Protein AF-A0A816IHY6-F1 (afdb_monomer_lite)

Structure (mmCIF, N/CA/C/O backbone):
data_AF-A0A816IHY6-F1
#
_entry.id   AF-A0A816IHY6-F1
#
loop_
_atom_site.group_PDB
_atom_site.id
_atom_site.type_symbol
_atom_site.label_atom_id
_atom_site.label_alt_id
_atom_site.label_comp_id
_atom_site.label_asym_id
_atom_site.label_entity_id
_atom_site.label_seq_id
_atom_site.pdbx_PDB_ins_code
_atom_site.Cartn_x
_atom_site.Cartn_y
_atom_site.Cartn_z
_atom_site.occupancy
_atom_site.B_iso_or_equiv
_atom_site.auth_seq_id
_atom_site.auth_comp_id
_atom_site.auth_asym_id
_atom_site.auth_atom_id
_atom_site.pdbx_PDB_model_num
ATOM 1 N N . MET A 1 1 ? 13.857 28.121 -40.143 1.00 37.28 1 MET A N 1
ATOM 2 C CA . MET A 1 1 ? 12.740 27.393 -39.505 1.00 37.28 1 MET A CA 1
ATOM 3 C C . MET A 1 1 ? 12.320 26.272 -40.452 1.00 37.28 1 MET A C 1
ATOM 5 O O . MET A 1 1 ? 12.209 26.549 -41.636 1.00 37.28 1 MET A O 1
ATOM 9 N N . LEU A 1 2 ? 12.139 25.051 -39.930 1.00 30.38 2 LEU A N 1
ATOM 10 C CA . LEU A 1 2 ? 11.610 23.838 -40.590 1.00 30.38 2 LEU A CA 1
ATOM 11 C C . LEU A 1 2 ? 12.520 23.091 -41.593 1.00 30.38 2 LEU A C 1
ATOM 13 O O . LEU A 1 2 ? 12.311 23.104 -42.799 1.00 30.38 2 LEU A O 1
ATOM 17 N N . GLN A 1 3 ? 13.454 22.304 -41.051 1.00 30.25 3 GLN A N 1
ATOM 18 C CA . GLN A 1 3 ? 13.853 21.012 -41.630 1.00 30.25 3 GLN A CA 1
ATOM 19 C C . GLN A 1 3 ? 13.575 19.923 -40.585 1.00 30.25 3 GLN A C 1
ATOM 21 O O . GLN A 1 3 ? 14.484 19.352 -39.998 1.00 30.25 3 GLN A O 1
ATOM 26 N N . ILE A 1 4 ? 12.294 19.671 -40.307 1.00 37.84 4 ILE A N 1
ATOM 27 C CA . ILE A 1 4 ? 11.860 18.423 -39.665 1.00 37.84 4 ILE A CA 1
ATOM 28 C C . ILE A 1 4 ? 11.115 17.647 -40.747 1.00 37.84 4 ILE A C 1
ATOM 30 O O . ILE A 1 4 ? 9.891 17.556 -40.771 1.00 37.84 4 ILE A O 1
ATOM 34 N N . ARG A 1 5 ? 11.879 17.152 -41.723 1.00 37.22 5 ARG A N 1
ATOM 35 C CA . ARG A 1 5 ? 11.427 16.045 -42.561 1.00 37.22 5 ARG A CA 1
ATOM 36 C C . ARG A 1 5 ? 11.479 14.802 -41.680 1.00 37.22 5 ARG A C 1
ATOM 38 O O . ARG A 1 5 ? 12.556 14.325 -41.348 1.00 37.22 5 ARG A O 1
ATOM 45 N N . VAL A 1 6 ? 10.291 14.397 -41.240 1.00 45.56 6 VAL A N 1
ATOM 46 C CA . VAL A 1 6 ? 9.885 13.088 -40.713 1.00 45.56 6 VAL A CA 1
ATOM 47 C C . VAL A 1 6 ? 11.010 12.047 -40.769 1.00 45.56 6 VAL A C 1
ATOM 49 O O . VAL A 1 6 ? 11.332 11.504 -41.824 1.00 45.56 6 VAL A O 1
ATOM 52 N N . ALA A 1 7 ? 11.634 11.797 -39.621 1.00 45.91 7 ALA A N 1
ATOM 53 C CA . ALA A 1 7 ? 12.627 10.749 -39.472 1.00 45.91 7 ALA A CA 1
ATOM 54 C C . ALA A 1 7 ? 11.917 9.386 -39.546 1.00 45.91 7 ALA A C 1
ATOM 56 O O . ALA A 1 7 ? 11.227 8.993 -38.606 1.00 45.91 7 ALA A O 1
ATOM 57 N N . ASN A 1 8 ? 12.048 8.704 -40.687 1.00 51.53 8 ASN A N 1
ATOM 58 C CA . ASN A 1 8 ? 11.554 7.339 -40.900 1.00 51.53 8 ASN A CA 1
ATOM 59 C C . ASN A 1 8 ? 12.180 6.364 -39.887 1.00 51.53 8 ASN A C 1
ATOM 61 O O . ASN A 1 8 ? 13.273 6.632 -39.378 1.00 51.53 8 ASN A O 1
ATOM 65 N N . GLY A 1 9 ? 11.533 5.214 -39.647 1.00 53.47 9 GLY A N 1
ATOM 66 C CA . GLY A 1 9 ? 11.855 4.276 -38.560 1.00 53.47 9 GLY A CA 1
ATOM 67 C C . GLY A 1 9 ? 13.347 3.958 -38.383 1.00 53.47 9 GLY A C 1
ATOM 68 O O . GLY A 1 9 ? 13.818 3.891 -37.254 1.00 53.47 9 GLY A O 1
ATOM 69 N N . MET A 1 10 ? 14.135 3.895 -39.468 1.00 52.78 10 MET A N 1
ATOM 70 C CA . MET A 1 10 ? 15.598 3.698 -39.425 1.00 52.78 10 MET A CA 1
ATOM 71 C C . MET A 1 10 ? 16.351 4.685 -38.513 1.00 52.78 10 MET A C 1
ATOM 73 O O . MET A 1 10 ? 17.261 4.286 -37.794 1.00 52.78 10 MET A O 1
ATOM 77 N N . LEU A 1 11 ? 15.967 5.965 -38.521 1.00 52.94 11 LEU A N 1
ATOM 78 C CA . LEU A 1 11 ? 16.608 7.005 -37.710 1.00 52.94 11 LEU A CA 1
ATOM 79 C C . LEU A 1 11 ? 16.206 6.920 -36.231 1.00 52.94 11 LEU A C 1
ATOM 81 O O . LEU A 1 11 ? 17.001 7.281 -35.363 1.00 52.94 11 LEU A O 1
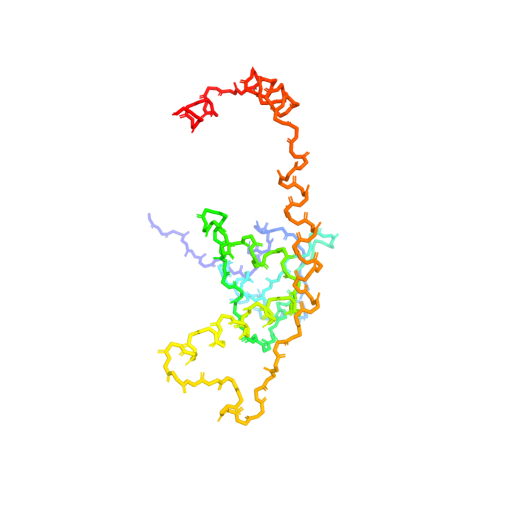ATOM 85 N N . ALA A 1 12 ? 15.007 6.403 -35.932 1.00 54.47 12 ALA A N 1
ATOM 86 C CA . ALA A 1 12 ? 14.583 6.167 -34.556 1.00 54.47 12 ALA A CA 1
ATOM 87 C C . ALA A 1 12 ? 15.444 5.090 -33.876 1.00 54.47 12 ALA A C 1
ATOM 89 O O . ALA A 1 12 ? 15.831 5.263 -32.722 1.00 54.47 12 ALA A O 1
ATOM 90 N N . PHE A 1 13 ? 15.829 4.036 -34.605 1.00 56.94 13 PHE A N 1
ATOM 91 C CA . PHE A 1 13 ? 16.721 2.992 -34.085 1.00 56.94 13 PHE A CA 1
ATOM 92 C C . PHE A 1 13 ? 18.129 3.505 -33.806 1.00 56.94 13 PHE A C 1
ATOM 94 O O . PHE A 1 13 ? 18.671 3.261 -32.729 1.00 56.94 13 PHE A O 1
ATOM 101 N N . THR A 1 14 ? 18.703 4.269 -34.739 1.00 55.78 14 THR A N 1
ATOM 102 C CA . THR A 1 14 ? 20.044 4.843 -34.564 1.00 55.78 14 THR A CA 1
ATOM 103 C C . THR A 1 14 ? 20.094 5.800 -33.372 1.00 55.78 14 THR A C 1
ATOM 105 O O . THR A 1 14 ? 21.101 5.851 -32.673 1.00 55.78 14 THR A O 1
ATOM 108 N N . SER A 1 15 ? 19.002 6.526 -33.101 1.00 56.62 15 SER A N 1
ATOM 109 C CA . SER A 1 15 ? 18.924 7.473 -31.985 1.00 56.62 15 SER A CA 1
ATOM 110 C C . SER A 1 15 ? 18.623 6.830 -30.627 1.00 56.62 15 SER A C 1
ATOM 112 O O . SER A 1 15 ? 19.056 7.377 -29.617 1.00 56.62 15 SER A O 1
ATOM 114 N N . MET A 1 16 ? 17.864 5.729 -30.566 1.00 61.03 16 MET A N 1
ATOM 115 C CA . MET A 1 16 ? 17.485 5.099 -29.288 1.00 61.03 16 MET A CA 1
ATOM 116 C C . MET A 1 16 ? 18.401 3.948 -28.858 1.00 61.03 16 MET A C 1
ATOM 118 O O . MET A 1 16 ? 18.286 3.468 -27.732 1.00 61.03 16 MET A O 1
ATOM 122 N N . GLY A 1 17 ? 19.326 3.531 -29.726 1.00 63.53 17 GLY A N 1
ATOM 123 C CA . GLY A 1 17 ? 20.238 2.425 -29.462 1.00 63.53 17 GLY A CA 1
ATOM 124 C C . GLY A 1 17 ? 19.552 1.057 -29.536 1.00 63.53 17 GLY A C 1
ATOM 125 O O . GLY A 1 17 ? 18.349 0.913 -29.320 1.00 63.53 17 GLY A O 1
ATOM 126 N N . GLY A 1 18 ? 20.336 0.029 -29.859 1.00 68.94 18 GLY A N 1
ATOM 127 C CA . GLY A 1 18 ? 19.855 -1.348 -29.978 1.00 68.94 18 GLY A CA 1
ATOM 128 C C . GLY A 1 18 ? 19.393 -1.759 -31.374 1.00 68.94 18 GLY A C 1
ATOM 129 O O . GLY A 1 18 ? 19.355 -0.964 -32.309 1.00 68.94 18 GLY A O 1
ATOM 130 N N . GLN A 1 19 ? 19.081 -3.044 -31.515 1.00 73.25 19 GLN A N 1
ATOM 131 C CA . GLN A 1 19 ? 18.737 -3.688 -32.780 1.00 73.25 19 GLN A CA 1
ATOM 132 C C . GLN A 1 19 ? 17.255 -4.078 -32.816 1.00 73.25 19 GLN A C 1
ATOM 134 O O . GLN A 1 19 ? 16.665 -4.448 -31.800 1.00 73.25 19 GLN A O 1
ATOM 139 N N . ILE A 1 20 ? 16.654 -4.021 -34.003 1.00 75.12 20 ILE A N 1
ATOM 140 C CA . ILE A 1 20 ? 15.340 -4.599 -34.279 1.00 75.12 20 ILE A CA 1
ATOM 141 C C . ILE A 1 20 ? 15.426 -5.484 -35.520 1.00 75.12 20 ILE A C 1
ATOM 143 O O . ILE A 1 20 ? 16.136 -5.169 -36.480 1.00 75.12 20 ILE A O 1
ATOM 147 N N . ASP A 1 21 ? 14.666 -6.571 -35.521 1.00 75.56 21 ASP A N 1
ATOM 148 C CA . ASP A 1 21 ? 14.471 -7.373 -36.720 1.00 75.56 21 ASP A CA 1
ATOM 149 C C . ASP A 1 21 ? 13.438 -6.699 -37.638 1.00 75.56 21 ASP A C 1
ATOM 151 O O . ASP A 1 21 ? 12.230 -6.901 -37.528 1.00 75.56 21 ASP A O 1
ATOM 155 N N . HIS A 1 22 ? 13.931 -5.856 -38.541 1.00 66.12 22 HIS A N 1
ATOM 156 C CA . HIS A 1 22 ? 13.121 -5.131 -39.520 1.00 66.12 22 HIS A CA 1
ATOM 157 C C . HIS A 1 22 ? 12.544 -6.030 -40.625 1.00 66.12 22 HIS A C 1
ATOM 159 O O . HIS A 1 22 ? 11.685 -5.571 -41.376 1.00 66.12 22 HIS A O 1
ATOM 165 N N . THR A 1 23 ? 13.027 -7.273 -40.751 1.00 69.12 23 THR A N 1
ATOM 166 C CA . THR A 1 23 ? 12.453 -8.272 -41.666 1.00 69.12 23 THR A CA 1
ATOM 167 C C . THR A 1 23 ? 11.243 -8.958 -41.046 1.00 69.12 23 THR A C 1
ATOM 169 O O . THR A 1 23 ? 10.319 -9.350 -41.747 1.00 69.12 23 THR A O 1
ATOM 172 N N . LYS A 1 24 ? 11.221 -9.041 -39.715 1.00 76.75 24 LYS A N 1
ATOM 173 C CA . LYS A 1 24 ? 10.117 -9.606 -38.944 1.00 76.75 24 LYS A CA 1
ATOM 174 C C . LYS A 1 24 ? 9.051 -8.578 -38.563 1.00 76.75 24 LYS A C 1
ATOM 176 O O . LYS A 1 24 ? 7.887 -8.942 -38.426 1.00 76.75 24 LYS A O 1
ATOM 181 N N . TYR A 1 25 ? 9.430 -7.312 -38.381 1.00 78.25 25 TYR A N 1
ATOM 182 C CA . TYR A 1 25 ? 8.530 -6.240 -37.942 1.00 78.25 25 TYR A CA 1
ATOM 183 C C . TYR A 1 25 ? 8.513 -5.085 -38.953 1.00 78.25 25 TYR A C 1
ATOM 185 O O . TYR A 1 25 ? 9.104 -4.028 -38.725 1.00 78.25 25 TYR A O 1
ATOM 193 N N . GLU A 1 26 ? 7.830 -5.283 -40.084 1.00 73.81 26 GLU A N 1
ATOM 194 C CA . GLU A 1 26 ? 7.727 -4.279 -41.158 1.00 73.81 26 GLU A CA 1
ATOM 195 C C . GLU A 1 26 ? 7.081 -2.970 -40.677 1.00 73.81 26 GLU A C 1
ATOM 197 O O . GLU A 1 26 ? 7.549 -1.882 -41.016 1.00 73.81 26 GLU A O 1
ATOM 202 N N . GLU A 1 27 ? 6.095 -3.078 -39.782 1.00 75.50 27 GLU A N 1
ATOM 203 C CA . GLU A 1 27 ? 5.420 -1.962 -39.108 1.00 75.50 27 GLU A CA 1
ATOM 204 C C . GLU A 1 27 ? 6.389 -1.007 -38.399 1.00 75.50 27 GLU A C 1
ATOM 206 O O . GLU A 1 27 ? 6.146 0.194 -38.319 1.00 75.50 27 GLU A O 1
ATOM 211 N N . ALA A 1 28 ? 7.537 -1.509 -37.937 1.00 72.00 28 ALA A N 1
ATOM 212 C CA . ALA A 1 28 ? 8.531 -0.714 -37.232 1.00 72.00 28 ALA A CA 1
ATOM 213 C C . ALA A 1 28 ? 9.210 0.334 -38.141 1.00 72.00 28 ALA A C 1
ATOM 215 O O . ALA A 1 28 ? 9.807 1.290 -37.646 1.00 72.00 28 ALA A O 1
ATOM 216 N N . ARG A 1 29 ? 9.114 0.177 -39.471 1.00 70.62 29 ARG A N 1
ATOM 217 C CA . ARG A 1 29 ? 9.722 1.066 -40.479 1.00 70.62 29 ARG A CA 1
ATOM 218 C C . ARG A 1 29 ? 8.895 2.330 -40.713 1.00 70.62 29 ARG A C 1
ATOM 220 O O . ARG A 1 29 ? 9.455 3.360 -41.093 1.00 70.62 29 ARG A O 1
ATOM 227 N N . GLU A 1 30 ? 7.595 2.246 -40.451 1.00 75.56 30 GLU A N 1
ATOM 228 C CA . GLU A 1 30 ? 6.618 3.319 -40.660 1.00 75.56 30 GLU A CA 1
ATOM 229 C C . GLU A 1 30 ? 6.389 4.164 -39.400 1.00 75.56 30 GLU A C 1
ATOM 231 O O . GLU A 1 30 ? 5.815 5.251 -39.465 1.00 75.56 30 GLU A O 1
ATOM 236 N N . LEU A 1 31 ? 6.862 3.690 -38.243 1.00 71.19 31 LEU A N 1
ATOM 237 C CA . LEU A 1 31 ? 6.718 4.406 -36.984 1.00 71.19 31 LEU A CA 1
ATOM 238 C C . LEU A 1 31 ? 7.676 5.591 -36.899 1.00 71.19 31 LEU A C 1
ATOM 240 O O . LEU A 1 31 ? 8.883 5.487 -37.122 1.00 71.19 31 LEU A O 1
ATOM 244 N N . THR A 1 32 ? 7.123 6.722 -36.476 1.00 73.44 32 THR A N 1
ATOM 245 C CA . THR A 1 32 ? 7.915 7.883 -36.071 1.00 73.44 32 THR A CA 1
ATOM 246 C C . THR A 1 32 ? 8.589 7.640 -34.721 1.00 73.44 32 THR A C 1
ATOM 248 O O . THR A 1 32 ? 8.138 6.819 -33.917 1.00 73.44 32 THR A O 1
ATOM 251 N N . TYR A 1 33 ? 9.628 8.425 -34.425 1.00 69.06 33 TYR A N 1
ATOM 252 C CA . TYR A 1 33 ? 10.346 8.365 -33.148 1.00 69.06 33 TYR A CA 1
ATOM 253 C C . TYR A 1 33 ? 9.414 8.383 -31.923 1.00 69.06 33 TYR A C 1
ATOM 255 O O . TYR A 1 33 ? 9.574 7.574 -31.018 1.00 69.06 33 TYR A O 1
ATOM 263 N N . ILE A 1 34 ? 8.394 9.252 -31.906 1.00 68.06 34 ILE A N 1
ATOM 264 C CA . ILE A 1 34 ? 7.474 9.380 -30.761 1.00 68.06 34 ILE A CA 1
ATOM 265 C C . ILE A 1 34 ? 6.486 8.210 -30.642 1.00 68.06 34 ILE A C 1
ATOM 267 O O . ILE A 1 34 ? 6.023 7.888 -29.550 1.00 68.06 34 ILE A O 1
ATOM 271 N N . GLN A 1 35 ? 6.163 7.549 -31.755 1.00 74.56 35 GLN A N 1
ATOM 272 C CA . GLN A 1 35 ? 5.263 6.396 -31.763 1.00 74.56 35 GLN A CA 1
ATOM 273 C C . GLN A 1 35 ? 5.989 5.110 -31.370 1.00 74.56 35 GLN A C 1
ATOM 275 O O . GLN A 1 35 ? 5.357 4.174 -30.877 1.00 74.56 35 GLN A O 1
ATOM 280 N N . PHE A 1 36 ? 7.307 5.067 -31.544 1.00 79.12 36 PHE A N 1
ATOM 281 C CA . PHE A 1 36 ? 8.099 3.868 -31.335 1.00 79.12 36 PHE A CA 1
ATOM 282 C C . PHE A 1 36 ? 7.977 3.292 -29.908 1.00 79.12 36 PHE A C 1
ATOM 284 O O . PHE A 1 36 ? 7.601 2.123 -29.780 1.00 79.12 36 PHE A O 1
ATOM 291 N N . PRO A 1 37 ? 8.121 4.082 -28.821 1.00 78.44 37 PRO A N 1
ATOM 292 C CA . PRO A 1 37 ? 7.973 3.575 -27.453 1.00 78.44 37 PRO A CA 1
ATOM 293 C C . PRO A 1 37 ? 6.548 3.126 -27.113 1.00 78.44 37 PRO A C 1
ATOM 295 O O . PRO A 1 37 ? 6.344 2.352 -26.179 1.00 78.44 37 PRO A O 1
ATOM 298 N N . SER A 1 38 ? 5.535 3.585 -27.855 1.00 79.25 38 SER A N 1
ATOM 299 C CA . SER A 1 38 ? 4.156 3.126 -27.652 1.00 79.25 38 SER A CA 1
ATOM 300 C C . SER A 1 38 ? 3.932 1.702 -28.177 1.00 79.25 38 SER A C 1
ATOM 302 O O . SER A 1 38 ? 3.089 0.978 -27.646 1.00 79.25 38 SER A O 1
ATOM 304 N N . ARG A 1 39 ? 4.720 1.277 -29.173 1.00 80.06 39 ARG A N 1
ATOM 305 C CA . ARG A 1 39 ? 4.575 -0.009 -29.872 1.00 80.06 39 ARG A CA 1
ATOM 306 C C . ARG A 1 39 ? 5.658 -1.023 -29.533 1.00 80.06 39 ARG A C 1
ATOM 308 O O . ARG A 1 39 ? 5.375 -2.211 -29.586 1.00 80.06 39 ARG A O 1
ATOM 315 N N . PHE A 1 40 ? 6.845 -0.580 -29.134 1.00 84.12 40 PHE A N 1
ATOM 316 C CA . PHE A 1 40 ? 7.988 -1.441 -28.843 1.00 84.12 40 PHE A CA 1
ATOM 317 C C . PHE A 1 40 ? 8.585 -1.133 -27.465 1.00 84.12 40 PHE A C 1
ATOM 319 O O . PHE A 1 40 ? 8.467 -0.021 -26.946 1.00 84.12 40 PHE A O 1
ATOM 326 N N . VAL A 1 41 ? 9.216 -2.139 -26.861 1.00 85.94 41 VAL A N 1
ATOM 327 C CA . VAL A 1 41 ? 9.930 -2.040 -25.581 1.00 85.94 41 VAL A CA 1
ATOM 328 C C . VAL A 1 41 ? 11.388 -2.428 -25.797 1.00 85.94 41 VAL A C 1
ATOM 330 O O . VAL A 1 41 ? 11.674 -3.401 -26.495 1.00 85.94 41 VAL A O 1
ATOM 333 N N . TYR A 1 42 ? 12.301 -1.655 -25.207 1.00 84.19 42 TYR A N 1
ATOM 334 C CA . TYR A 1 42 ? 13.730 -1.938 -25.242 1.00 84.19 42 TYR A CA 1
ATOM 335 C C . TYR A 1 42 ? 14.118 -2.913 -24.135 1.00 84.19 42 TYR A C 1
ATOM 337 O O . TYR A 1 42 ? 13.831 -2.676 -22.959 1.00 84.19 42 TYR A O 1
ATOM 345 N N . HIS A 1 43 ? 14.820 -3.976 -24.505 1.00 82.44 43 HIS A N 1
ATOM 346 C CA . HIS A 1 43 ? 15.430 -4.914 -23.577 1.00 82.44 43 HIS A CA 1
ATOM 347 C C . HIS A 1 43 ? 16.923 -4.621 -23.492 1.00 82.44 43 HIS A C 1
ATOM 349 O O . HIS A 1 43 ? 17.693 -4.985 -24.376 1.00 82.44 43 HIS A O 1
ATOM 355 N N . SER A 1 44 ? 17.344 -3.961 -22.412 1.00 81.44 44 SER A N 1
ATOM 356 C CA . SER A 1 44 ? 18.733 -3.517 -22.236 1.00 81.44 44 SER A CA 1
ATOM 357 C C . SER A 1 44 ? 19.749 -4.662 -22.180 1.00 81.44 44 SER A C 1
ATOM 359 O O . SER A 1 44 ? 20.874 -4.477 -22.638 1.00 81.44 44 SER A O 1
ATOM 361 N N . GLY A 1 45 ? 19.360 -5.836 -21.666 1.00 81.69 45 GLY A N 1
ATOM 362 C CA . GLY A 1 45 ? 20.232 -7.014 -21.581 1.00 81.69 45 GLY A CA 1
ATOM 363 C C . GLY A 1 45 ? 20.615 -7.588 -22.947 1.00 81.69 45 GLY A C 1
ATOM 364 O O . GLY A 1 45 ? 21.775 -7.910 -23.179 1.00 81.69 45 GLY A O 1
ATOM 365 N N . GLU A 1 46 ? 19.658 -7.650 -23.871 1.00 82.56 46 GLU A N 1
ATOM 366 C CA . GLU A 1 46 ? 19.863 -8.154 -25.238 1.00 82.56 46 GLU A CA 1
ATOM 367 C C . GLU A 1 46 ? 20.173 -7.028 -26.233 1.00 82.56 46 GLU A C 1
ATOM 369 O O . GLU A 1 46 ? 20.589 -7.278 -27.361 1.00 82.56 46 GLU A O 1
ATOM 374 N N . LYS A 1 47 ? 19.980 -5.772 -25.810 1.00 80.81 47 LYS A N 1
ATOM 375 C CA . LYS A 1 47 ? 20.003 -4.570 -26.651 1.00 80.81 47 LYS A CA 1
ATOM 376 C C . LYS A 1 47 ? 19.052 -4.678 -27.845 1.00 80.81 47 LYS A C 1
ATOM 378 O O . LYS A 1 47 ? 19.356 -4.187 -28.932 1.00 80.81 47 LYS A O 1
ATOM 383 N N . THR A 1 48 ? 17.895 -5.301 -27.643 1.00 83.75 48 THR A N 1
ATOM 384 C CA . THR A 1 48 ? 16.896 -5.554 -28.686 1.00 83.75 48 THR A CA 1
ATOM 385 C C . THR A 1 48 ? 15.589 -4.823 -28.408 1.00 83.75 48 THR A C 1
ATOM 387 O O . THR A 1 48 ? 15.207 -4.576 -27.262 1.00 83.75 48 THR A O 1
ATOM 390 N N . TRP A 1 49 ? 14.880 -4.485 -29.481 1.00 82.44 49 TRP A N 1
ATOM 391 C CA . TRP A 1 49 ? 13.511 -3.984 -29.422 1.00 82.44 49 TRP A CA 1
ATOM 392 C C . TRP A 1 49 ? 12.530 -5.094 -29.780 1.00 82.44 49 TRP A C 1
ATOM 394 O O . TRP A 1 49 ? 12.673 -5.742 -30.818 1.00 82.44 49 TRP A O 1
ATOM 404 N N . THR A 1 50 ? 11.504 -5.287 -28.951 1.00 87.50 50 THR A N 1
ATOM 405 C CA . THR A 1 50 ? 10.423 -6.245 -29.230 1.00 87.50 50 THR A CA 1
ATOM 406 C C . THR A 1 50 ? 9.048 -5.580 -29.152 1.00 87.50 50 THR A C 1
ATOM 408 O O . THR A 1 50 ? 8.906 -4.552 -28.475 1.00 87.50 50 THR A O 1
ATOM 411 N N . PRO A 1 51 ? 8.029 -6.117 -29.855 1.00 86.62 51 PRO A N 1
ATOM 412 C CA . PRO A 1 51 ? 6.674 -5.594 -29.774 1.00 86.62 51 PRO A CA 1
ATOM 413 C C . PRO A 1 51 ? 6.177 -5.566 -28.331 1.00 86.62 51 PRO A C 1
ATOM 415 O O . PRO A 1 51 ? 6.253 -6.549 -27.588 1.00 86.62 51 PRO A O 1
ATOM 418 N N . ARG A 1 52 ? 5.633 -4.420 -27.932 1.00 85.69 52 ARG A N 1
ATOM 419 C CA . ARG A 1 52 ? 5.011 -4.232 -26.629 1.00 85.69 52 ARG A CA 1
ATOM 420 C C . ARG A 1 52 ? 3.833 -5.190 -26.520 1.00 85.69 52 ARG A C 1
ATOM 422 O O . ARG A 1 52 ? 2.861 -5.075 -27.264 1.00 85.69 52 ARG A O 1
ATOM 429 N N . LYS A 1 53 ? 3.882 -6.087 -25.537 1.00 82.25 53 LYS A N 1
ATOM 430 C CA . LYS A 1 53 ? 2.738 -6.934 -25.189 1.00 82.25 53 LYS A CA 1
ATOM 431 C C . LYS A 1 53 ? 1.564 -6.037 -24.791 1.00 82.25 53 LYS A C 1
ATOM 433 O O . LYS A 1 53 ? 1.651 -5.312 -23.801 1.00 82.25 53 LYS A O 1
ATOM 438 N N . GLN A 1 54 ? 0.488 -6.069 -25.571 1.00 68.69 54 GLN A N 1
ATOM 439 C CA . GLN A 1 54 ? -0.793 -5.483 -25.190 1.00 68.69 54 GLN A CA 1
ATOM 440 C C . GLN A 1 54 ? -1.705 -6.607 -24.708 1.00 68.69 54 GLN A C 1
ATOM 442 O O . GLN A 1 54 ? -1.842 -7.629 -25.374 1.00 68.69 54 GLN A O 1
ATOM 447 N N . GLY A 1 55 ? -2.279 -6.438 -23.523 1.00 71.62 55 GLY A N 1
ATOM 448 C CA . GLY A 1 55 ? -3.207 -7.387 -22.919 1.00 71.62 55 GLY A CA 1
ATOM 449 C C . GLY A 1 55 ? -4.377 -6.650 -22.285 1.00 71.62 55 GLY A C 1
ATOM 450 O O . GLY A 1 55 ? -4.392 -5.417 -22.229 1.00 71.62 55 GLY A O 1
ATOM 451 N N . THR A 1 56 ? -5.354 -7.404 -21.796 1.00 63.88 56 THR A N 1
ATOM 452 C CA . THR A 1 56 ? -6.497 -6.849 -21.072 1.00 63.88 56 THR A CA 1
ATOM 453 C C . THR A 1 56 ? -6.011 -6.238 -19.758 1.00 63.88 56 THR A C 1
ATOM 455 O O . THR A 1 56 ? -5.621 -6.948 -18.834 1.00 63.88 56 THR A O 1
ATOM 458 N N . ALA A 1 57 ? -5.990 -4.908 -19.679 1.00 54.62 57 ALA A N 1
ATOM 459 C CA . ALA A 1 57 ? -5.636 -4.194 -18.461 1.00 54.62 57 ALA A CA 1
ATOM 460 C C . ALA A 1 57 ? -6.877 -4.080 -17.565 1.00 54.62 57 ALA A C 1
ATOM 462 O O . ALA A 1 57 ? -7.807 -3.351 -17.896 1.00 54.62 57 ALA A O 1
ATOM 463 N N . ILE A 1 58 ? -6.879 -4.781 -16.427 1.00 61.47 58 ILE A N 1
ATOM 464 C CA . ILE A 1 58 ? -7.963 -4.712 -15.426 1.00 61.47 58 ILE A CA 1
ATOM 465 C C . ILE A 1 58 ? -8.035 -3.309 -14.778 1.00 61.47 58 ILE A C 1
ATOM 467 O O . ILE A 1 58 ? -9.080 -2.890 -14.295 1.00 61.47 58 ILE A O 1
ATOM 471 N N . GLY A 1 59 ? -6.947 -2.535 -14.835 1.00 50.03 59 GLY A N 1
ATOM 472 C CA . GLY A 1 59 ? -6.890 -1.135 -14.415 1.00 50.03 59 GLY A CA 1
ATOM 473 C C . GLY A 1 59 ? -5.448 -0.642 -14.294 1.00 50.03 59 GLY A C 1
ATOM 474 O O . GLY A 1 59 ? -4.503 -1.423 -14.405 1.00 50.03 59 GLY A O 1
ATOM 475 N N . ARG A 1 60 ? -5.260 0.664 -14.068 1.00 52.44 60 ARG A N 1
ATOM 476 C CA . ARG A 1 60 ? -3.963 1.234 -13.664 1.00 52.44 60 ARG A CA 1
ATOM 477 C C . ARG A 1 60 ? -3.926 1.311 -12.141 1.00 52.44 60 ARG A C 1
ATOM 479 O O . ARG A 1 60 ? -4.825 1.897 -11.542 1.00 52.44 60 ARG A O 1
ATOM 486 N N . ILE A 1 61 ? -2.881 0.764 -11.521 1.00 56.34 61 ILE A N 1
ATOM 487 C CA . ILE A 1 61 ? -2.583 1.037 -10.111 1.00 56.34 61 ILE A CA 1
ATOM 488 C C . ILE A 1 61 ? -2.369 2.549 -10.002 1.00 56.34 61 ILE A C 1
ATOM 490 O O . ILE A 1 61 ? -1.413 3.083 -10.560 1.00 56.34 61 ILE A O 1
ATOM 494 N N . ILE A 1 62 ? -3.298 3.249 -9.343 1.00 53.03 62 ILE A N 1
ATOM 495 C CA . ILE A 1 62 ? -3.153 4.680 -9.060 1.00 53.03 62 ILE A CA 1
ATOM 496 C C . ILE A 1 62 ? -1.867 4.853 -8.257 1.00 53.03 62 ILE A C 1
ATOM 498 O O . ILE A 1 62 ? -1.734 4.246 -7.194 1.00 53.03 62 ILE A O 1
ATOM 502 N N . TYR A 1 63 ? -0.929 5.646 -8.769 1.00 50.91 63 TYR A N 1
ATOM 503 C CA . TYR A 1 63 ? 0.255 6.032 -8.016 1.00 50.91 63 TYR A CA 1
ATOM 504 C C . TYR A 1 63 ? -0.202 6.858 -6.812 1.00 50.91 63 TYR A C 1
ATOM 506 O O . TYR A 1 63 ? -0.748 7.948 -6.973 1.00 50.91 63 TYR A O 1
ATOM 514 N N . ALA A 1 64 ? -0.041 6.305 -5.614 1.00 58.78 64 ALA A N 1
ATOM 515 C CA . ALA A 1 64 ? -0.202 7.060 -4.384 1.00 58.78 64 ALA A CA 1
ATOM 516 C C . ALA A 1 64 ? 1.154 7.699 -4.075 1.00 58.78 64 ALA A C 1
ATOM 518 O O . ALA A 1 64 ? 2.174 7.018 -4.075 1.00 58.78 64 ALA A O 1
ATOM 519 N N . HIS A 1 65 ? 1.177 9.012 -3.878 1.00 52.19 65 HIS A N 1
ATOM 520 C CA . HIS A 1 65 ? 2.404 9.734 -3.564 1.00 52.19 65 HIS A CA 1
ATOM 521 C C . HIS A 1 65 ? 2.824 9.422 -2.111 1.00 52.19 65 HIS A C 1
ATOM 523 O O . HIS A 1 65 ? 1.933 9.372 -1.264 1.00 52.19 65 HIS A O 1
ATOM 529 N N . PRO A 1 66 ? 4.118 9.275 -1.770 1.00 57.06 66 PRO A N 1
ATOM 530 C CA . PRO A 1 66 ? 4.567 9.019 -0.393 1.00 57.06 66 PRO A CA 1
ATOM 531 C C . PRO A 1 66 ? 4.056 10.036 0.642 1.00 57.06 66 PRO A C 1
ATOM 533 O O . PRO A 1 66 ? 3.752 9.681 1.773 1.00 57.06 66 PRO A O 1
ATOM 536 N N . ALA A 1 67 ? 3.842 11.291 0.229 1.00 60.25 67 ALA A N 1
ATOM 537 C CA . ALA A 1 67 ? 3.225 12.326 1.073 1.00 60.25 67 ALA A CA 1
ATOM 538 C C . ALA A 1 67 ? 1.715 12.129 1.337 1.00 60.25 67 ALA A C 1
ATOM 540 O O . ALA A 1 67 ? 1.106 12.931 2.035 1.00 60.25 67 ALA A O 1
ATOM 541 N N . SER A 1 68 ? 1.092 11.081 0.785 1.00 60.59 68 SER A N 1
ATOM 542 C CA . SER A 1 68 ? -0.317 10.736 1.046 1.00 60.59 68 SER A CA 1
ATOM 543 C C . SER A 1 68 ? -0.518 10.086 2.426 1.00 60.59 68 SER A C 1
ATOM 545 O O . SER A 1 68 ? -1.637 9.673 2.738 1.00 60.59 68 SER A O 1
ATOM 547 N N . GLY A 1 69 ? 0.552 9.979 3.225 1.00 66.38 69 GLY A N 1
ATOM 548 C CA . GLY A 1 69 ? 0.533 9.524 4.614 1.00 66.38 69 GLY A CA 1
ATOM 549 C C . GLY A 1 69 ? 0.019 8.096 4.758 1.00 66.38 69 GLY A C 1
ATOM 550 O O . GLY A 1 69 ? 0.315 7.231 3.930 1.00 66.38 69 GLY A O 1
ATOM 551 N N . ASP A 1 70 ? -0.796 7.865 5.783 1.00 58.22 70 ASP A N 1
ATOM 552 C CA . ASP A 1 70 ? -1.290 6.552 6.214 1.00 58.22 70 ASP A CA 1
ATOM 553 C C . ASP A 1 70 ? -1.884 5.711 5.074 1.00 58.22 70 ASP A C 1
ATOM 555 O O . ASP A 1 70 ? -1.668 4.504 5.014 1.00 58.22 70 ASP A O 1
ATOM 559 N N . ARG A 1 71 ? -2.565 6.324 4.093 1.00 55.25 71 ARG A N 1
ATOM 560 C CA . ARG A 1 71 ? -3.129 5.590 2.939 1.00 55.25 71 ARG A CA 1
ATOM 561 C C . ARG A 1 71 ? -2.074 5.010 1.997 1.00 55.25 71 ARG A C 1
ATOM 563 O O . ARG A 1 71 ? -2.347 4.004 1.344 1.00 55.25 71 ARG A O 1
ATOM 570 N N . TYR A 1 72 ? -0.906 5.642 1.881 1.00 54.59 72 TYR A N 1
ATOM 571 C CA . TYR A 1 72 ? 0.213 5.121 1.091 1.00 54.59 72 TYR A CA 1
ATOM 572 C C . TYR A 1 72 ? 0.851 3.921 1.800 1.00 54.59 72 TYR A C 1
ATOM 574 O O . TYR A 1 72 ? 1.036 2.872 1.185 1.00 54.59 72 TYR A O 1
ATOM 582 N N . TYR A 1 73 ? 1.089 4.044 3.107 1.00 55.91 73 TYR A N 1
ATOM 583 C CA . TYR A 1 73 ? 1.689 2.991 3.927 1.00 55.91 73 TYR A CA 1
ATOM 584 C C . TYR A 1 73 ? 0.773 1.776 4.091 1.00 55.91 73 TYR A C 1
ATOM 586 O O . TYR A 1 73 ? 1.223 0.651 3.887 1.00 55.91 73 TYR A O 1
ATOM 594 N N . LEU A 1 74 ? -0.527 1.978 4.330 1.00 58.03 74 LEU A N 1
ATOM 595 C CA . LEU A 1 74 ? -1.506 0.888 4.411 1.00 58.03 74 LEU A CA 1
ATOM 596 C C . LEU A 1 74 ? -1.601 0.096 3.099 1.00 58.03 74 LEU A C 1
ATOM 598 O O . LEU A 1 74 ? -1.811 -1.109 3.122 1.00 58.03 74 LEU A O 1
ATOM 602 N N . ARG A 1 75 ? -1.408 0.741 1.943 1.00 56.72 75 ARG A N 1
ATOM 603 C CA . ARG A 1 75 ? -1.437 0.054 0.644 1.00 56.72 75 ARG A CA 1
ATOM 604 C C . ARG A 1 75 ? -0.172 -0.757 0.350 1.00 56.72 75 ARG A C 1
ATOM 606 O O . ARG A 1 75 ? -0.228 -1.669 -0.466 1.00 56.72 75 ARG A O 1
ATOM 613 N N . ILE A 1 76 ? 0.959 -0.399 0.954 1.00 58.91 76 ILE A N 1
ATOM 614 C CA . ILE A 1 76 ? 2.260 -1.043 0.711 1.00 58.91 76 ILE A CA 1
ATOM 615 C C . ILE A 1 76 ? 2.552 -2.130 1.749 1.00 58.91 76 ILE A C 1
ATOM 617 O O . ILE A 1 76 ? 3.175 -3.132 1.413 1.00 58.91 76 ILE A O 1
ATOM 621 N N . LEU A 1 77 ? 2.104 -1.942 2.992 1.00 63.09 77 LEU A N 1
ATOM 622 C CA . LEU A 1 77 ? 2.374 -2.857 4.103 1.00 63.09 77 LEU A CA 1
ATOM 623 C C . LEU A 1 77 ? 1.352 -3.992 4.212 1.00 63.09 77 LEU A C 1
ATOM 625 O O . LEU A 1 77 ? 1.687 -5.059 4.719 1.00 63.09 77 LEU A O 1
ATOM 629 N N . LEU A 1 78 ? 0.117 -3.778 3.749 1.00 66.25 78 LEU A N 1
ATOM 630 C CA . LEU A 1 78 ? -0.928 -4.795 3.813 1.00 66.25 78 LEU A CA 1
ATOM 631 C C . LEU A 1 78 ? -0.904 -5.654 2.549 1.00 66.25 78 LEU A C 1
ATOM 633 O O . LEU A 1 78 ? -0.981 -5.141 1.434 1.00 66.25 78 LEU A O 1
ATOM 637 N N . ASN A 1 79 ? -0.846 -6.974 2.721 1.00 73.75 79 ASN A N 1
ATOM 638 C CA . ASN A 1 79 ? -1.104 -7.897 1.620 1.00 73.75 79 ASN A CA 1
ATOM 639 C C . ASN A 1 79 ? -2.588 -7.843 1.194 1.00 73.75 79 ASN A C 1
ATOM 641 O O . ASN A 1 79 ? -3.440 -7.326 1.922 1.00 73.75 79 ASN A O 1
ATOM 645 N N . ASP A 1 80 ? -2.915 -8.397 0.023 1.00 76.25 80 ASP A N 1
ATOM 646 C CA . ASP A 1 80 ? -4.272 -8.324 -0.546 1.00 76.25 80 ASP A CA 1
ATOM 647 C C . ASP A 1 80 ? -5.360 -8.849 0.410 1.00 76.25 80 ASP A C 1
ATOM 649 O O . ASP A 1 80 ? -6.451 -8.279 0.485 1.00 76.25 80 ASP A O 1
ATOM 653 N N . ALA A 1 81 ? -5.060 -9.894 1.191 1.00 75.25 81 ALA A N 1
ATOM 654 C CA . ALA A 1 81 ? -5.991 -10.444 2.173 1.00 75.25 81 ALA A CA 1
ATOM 655 C C . ALA A 1 81 ? -6.194 -9.487 3.360 1.00 75.25 81 ALA A C 1
ATOM 657 O O . ALA A 1 81 ? -7.324 -9.235 3.768 1.00 75.25 81 ALA A O 1
ATOM 658 N N . GLN A 1 82 ? -5.122 -8.896 3.885 1.00 75.50 82 GLN A N 1
ATOM 659 C CA . GLN A 1 82 ? -5.173 -7.923 4.979 1.00 75.50 82 GLN A CA 1
ATOM 660 C C . GLN A 1 82 ? -5.912 -6.638 4.579 1.00 75.50 82 GLN A C 1
ATOM 662 O O . GLN A 1 82 ? -6.731 -6.123 5.342 1.00 75.50 82 GLN A O 1
ATOM 667 N N . LEU A 1 83 ? -5.674 -6.145 3.360 1.00 77.06 83 LEU A N 1
ATOM 668 C CA . LEU A 1 83 ? -6.367 -4.978 2.821 1.00 77.06 83 LEU A CA 1
ATOM 669 C C . LEU A 1 83 ? -7.867 -5.250 2.661 1.00 77.06 83 LEU A C 1
ATOM 671 O O . LEU A 1 83 ? -8.691 -4.403 3.017 1.00 77.06 83 LEU A O 1
ATOM 675 N N . GLN A 1 84 ? -8.228 -6.438 2.168 1.00 82.38 84 GLN A N 1
ATOM 676 C CA . GLN A 1 84 ? -9.620 -6.870 2.082 1.00 82.38 84 GLN A CA 1
ATOM 677 C C . GLN A 1 84 ? -10.279 -6.876 3.467 1.00 82.38 84 GLN A C 1
ATOM 679 O O . GLN A 1 84 ? -11.373 -6.336 3.620 1.00 82.38 84 GLN A O 1
ATOM 684 N N . GLN A 1 85 ? -9.604 -7.423 4.480 1.00 82.62 85 GLN A N 1
ATOM 685 C CA . GLN A 1 85 ? -10.109 -7.485 5.853 1.00 82.62 85 GLN A CA 1
ATOM 686 C C . GLN A 1 85 ? -10.344 -6.098 6.460 1.00 82.62 85 GLN A C 1
ATOM 688 O O . GLN A 1 85 ? -11.443 -5.814 6.937 1.00 82.62 85 GLN A O 1
ATOM 693 N N . TYR A 1 86 ? -9.359 -5.201 6.368 1.00 77.94 86 TYR A N 1
ATOM 694 C CA . TYR A 1 86 ? -9.493 -3.820 6.843 1.00 77.94 86 TYR A CA 1
ATOM 695 C C . TYR A 1 86 ? -10.647 -3.086 6.147 1.00 77.94 86 TYR A C 1
ATOM 697 O O . TYR A 1 86 ? -11.462 -2.426 6.790 1.00 77.94 86 TYR A O 1
ATOM 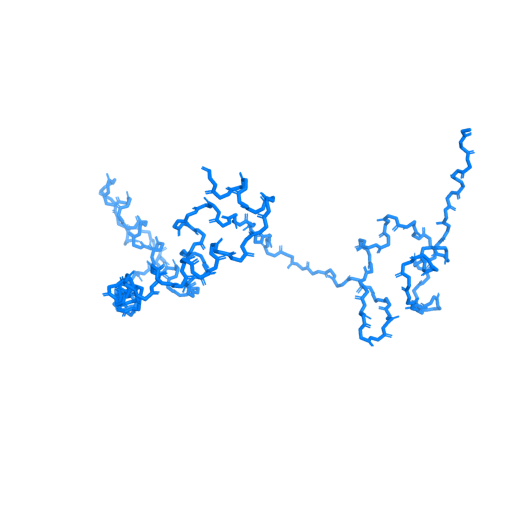705 N N . THR A 1 87 ? -10.761 -3.264 4.829 1.00 83.75 87 THR A N 1
ATOM 706 C CA . THR A 1 87 ? -11.825 -2.648 4.030 1.00 83.75 87 THR A CA 1
ATOM 707 C C . THR A 1 87 ? -13.206 -3.145 4.458 1.00 83.75 87 THR A C 1
ATOM 709 O O . THR A 1 87 ? -14.120 -2.340 4.612 1.00 83.75 87 THR A O 1
ATOM 712 N N . LEU A 1 88 ? -13.372 -4.451 4.693 1.00 87.31 88 LEU A N 1
ATOM 713 C CA . LEU A 1 88 ? -14.644 -5.011 5.161 1.00 87.31 88 LEU A CA 1
ATOM 714 C C . LEU A 1 88 ? -15.041 -4.468 6.536 1.00 87.31 88 LEU A C 1
ATOM 716 O O . LEU A 1 88 ? -16.214 -4.195 6.767 1.00 87.31 88 LEU A O 1
ATOM 720 N N . ILE A 1 89 ? -14.079 -4.265 7.432 1.00 83.88 89 ILE A N 1
ATOM 721 C CA . ILE A 1 89 ? -14.338 -3.715 8.767 1.00 83.88 89 ILE A CA 1
ATOM 722 C C . ILE A 1 89 ? -14.781 -2.260 8.689 1.00 83.88 89 ILE A C 1
ATOM 724 O O . ILE A 1 89 ? -15.748 -1.883 9.349 1.00 83.88 89 ILE A O 1
ATOM 728 N N . GLU A 1 90 ? -14.118 -1.455 7.861 1.00 84.19 90 GLU A N 1
ATOM 729 C CA . GLU A 1 90 ? -14.505 -0.058 7.683 1.00 84.19 90 GLU A CA 1
ATOM 730 C C . GLU A 1 90 ? -15.884 0.060 7.017 1.00 84.19 90 GLU A C 1
ATOM 732 O O . GLU A 1 90 ? -16.703 0.880 7.431 1.00 84.19 90 GLU A O 1
ATOM 737 N N . ILE A 1 91 ? -16.202 -0.814 6.055 1.00 86.81 91 ILE A N 1
ATOM 738 C CA . ILE A 1 91 ? -17.550 -0.889 5.475 1.00 86.81 91 ILE A CA 1
ATOM 739 C C . ILE A 1 91 ? -18.582 -1.284 6.539 1.00 86.81 91 ILE A C 1
ATOM 741 O O . ILE A 1 91 ? -19.624 -0.641 6.629 1.00 86.81 91 ILE A O 1
ATOM 745 N N . GLU A 1 92 ? -18.313 -2.297 7.367 1.00 86.25 92 GLU A N 1
ATOM 746 C CA . GLU A 1 92 ? -19.206 -2.694 8.466 1.00 86.25 92 GLU A CA 1
ATOM 747 C C . GLU A 1 92 ? -19.443 -1.532 9.444 1.00 86.25 92 GLU A C 1
ATOM 749 O O . GLU A 1 92 ? -20.567 -1.325 9.897 1.00 86.25 92 GLU A O 1
ATOM 754 N N . ARG A 1 93 ? -18.405 -0.740 9.743 1.00 84.75 93 ARG A N 1
ATOM 755 C CA . ARG A 1 93 ? -18.504 0.456 10.592 1.00 84.75 93 ARG A CA 1
ATOM 756 C C . ARG A 1 93 ? -19.445 1.499 9.980 1.00 84.75 93 ARG A C 1
ATOM 758 O O . ARG A 1 93 ? -20.363 1.949 10.658 1.00 84.75 93 ARG A O 1
ATOM 765 N N . LEU A 1 94 ? -19.258 1.832 8.702 1.00 87.50 94 LEU A N 1
ATOM 766 C CA . LEU A 1 94 ? -20.094 2.796 7.972 1.00 87.50 94 LEU A CA 1
ATOM 767 C C . LEU A 1 94 ? -21.543 2.319 7.798 1.00 87.50 94 LEU A C 1
ATOM 769 O O . LEU A 1 94 ? -22.482 3.114 7.837 1.00 87.50 94 LEU A O 1
ATOM 773 N N . LEU A 1 95 ? -21.748 1.016 7.600 1.00 88.38 95 LEU A N 1
ATOM 774 C CA . LEU A 1 95 ? -23.087 0.438 7.506 1.00 88.38 95 LEU A CA 1
ATOM 775 C C . LEU A 1 95 ? -23.821 0.527 8.842 1.00 88.38 95 LEU A C 1
ATOM 777 O O . LEU A 1 95 ? -24.995 0.892 8.850 1.00 88.38 95 LEU A O 1
ATOM 781 N N . LYS A 1 96 ? -23.127 0.288 9.960 1.00 86.50 96 LYS A N 1
ATOM 782 C CA . LYS A 1 96 ? -23.708 0.418 11.303 1.00 86.50 96 LYS A CA 1
ATOM 783 C C . LYS A 1 96 ? -24.141 1.841 11.630 1.00 86.50 96 LYS A C 1
ATOM 785 O O . LYS A 1 96 ? -25.145 2.010 12.308 1.00 86.50 96 LYS A O 1
ATOM 790 N N . GLU A 1 97 ? -23.446 2.854 11.109 1.00 90.25 97 GLU A N 1
ATOM 791 C CA . GLU A 1 97 ? -23.895 4.256 11.197 1.00 90.25 97 GLU A CA 1
ATOM 792 C C . GLU A 1 97 ? -25.246 4.492 10.494 1.00 90.25 97 GLU A C 1
ATOM 794 O O . GLU A 1 97 ? -25.916 5.483 10.764 1.00 90.25 97 GLU A O 1
ATOM 799 N N . ASN A 1 98 ? -25.657 3.582 9.606 1.00 91.06 98 ASN A N 1
ATOM 800 C CA . ASN A 1 98 ? -26.915 3.614 8.863 1.00 91.06 98 ASN A CA 1
ATOM 801 C C . ASN A 1 98 ? -27.855 2.451 9.241 1.00 91.06 98 ASN A C 1
ATOM 803 O O . ASN A 1 98 ? -28.689 2.064 8.419 1.00 91.06 98 ASN A O 1
ATOM 807 N N . ASP A 1 99 ? -27.692 1.863 10.434 1.00 92.31 99 ASP A N 1
ATOM 808 C CA . ASP A 1 99 ? -28.469 0.714 10.937 1.00 92.31 99 ASP A CA 1
ATOM 809 C C . ASP A 1 99 ? -28.478 -0.505 9.994 1.00 92.31 99 ASP A C 1
ATOM 811 O O . ASP A 1 99 ? -29.423 -1.295 9.959 1.00 92.31 99 ASP A O 1
ATOM 815 N N . LYS A 1 100 ? -27.412 -0.660 9.208 1.00 92.00 100 LYS A N 1
ATOM 816 C CA . LYS A 1 100 ? -27.187 -1.791 8.308 1.00 92.00 100 LYS A CA 1
ATOM 817 C C . LYS A 1 100 ? -25.955 -2.577 8.736 1.00 92.00 100 LYS A C 1
ATOM 819 O O . LYS A 1 100 ? -25.092 -2.093 9.462 1.00 92.00 100 LYS A O 1
ATOM 824 N N . SER A 1 101 ? -25.834 -3.792 8.230 1.00 91.44 101 SER A N 1
ATOM 825 C CA . SER A 1 101 ? -24.648 -4.632 8.363 1.00 91.44 101 SER A CA 1
ATOM 826 C C . SER A 1 101 ? -24.313 -5.277 7.024 1.00 91.44 101 SER A C 1
ATOM 828 O O . SER A 1 101 ? -25.167 -5.428 6.147 1.00 91.44 101 SER A O 1
ATOM 830 N N . LEU A 1 102 ? -23.066 -5.717 6.856 1.00 88.56 102 LEU A N 1
ATOM 831 C CA . LEU A 1 102 ? -22.657 -6.553 5.729 1.00 88.56 102 LEU A CA 1
ATOM 832 C C . LEU A 1 102 ? -23.537 -7.802 5.584 1.00 88.56 102 LEU A C 1
ATOM 834 O O . LEU A 1 102 ? -23.684 -8.319 4.479 1.00 88.56 102 LEU A O 1
ATOM 838 N N . THR A 1 103 ? -24.163 -8.270 6.670 1.00 87.44 103 THR A N 1
ATOM 839 C CA . THR A 1 103 ? -25.106 -9.396 6.633 1.00 87.44 103 THR A CA 1
ATOM 840 C C . THR A 1 103 ? -26.374 -9.122 5.830 1.00 87.44 103 THR A C 1
ATOM 842 O O . THR A 1 103 ? -26.998 -10.073 5.361 1.00 87.44 103 THR A O 1
ATOM 845 N N . ASP A 1 104 ? -26.745 -7.855 5.644 1.00 90.00 104 ASP A N 1
ATOM 846 C CA . ASP A 1 104 ? -27.955 -7.459 4.914 1.00 90.00 104 ASP A CA 1
ATOM 847 C C . ASP A 1 104 ? -27.783 -7.578 3.392 1.00 90.00 104 ASP A C 1
ATOM 849 O O . ASP A 1 104 ? -28.752 -7.549 2.630 1.00 90.00 104 ASP A O 1
ATOM 853 N N . PHE A 1 105 ? -26.544 -7.759 2.932 1.00 88.69 105 PHE A N 1
ATOM 854 C CA . PHE A 1 105 ? -26.180 -7.883 1.529 1.00 88.69 105 PHE A CA 1
ATOM 855 C C . PHE A 1 105 ? -25.760 -9.330 1.232 1.00 88.69 105 PHE A C 1
ATOM 857 O O . PHE A 1 105 ? -24.731 -9.821 1.701 1.00 88.69 105 PHE A O 1
ATOM 864 N N . ARG A 1 106 ? -26.561 -10.050 0.431 1.00 88.81 106 ARG A N 1
ATOM 865 C CA . ARG A 1 106 ? -26.270 -11.456 0.094 1.00 88.81 106 ARG A CA 1
ATOM 866 C C . ARG A 1 106 ? -24.931 -11.593 -0.632 1.00 88.81 106 ARG A C 1
ATOM 868 O O . ARG A 1 106 ? -24.687 -10.912 -1.621 1.00 88.81 106 ARG A O 1
ATOM 875 N N . GLY A 1 107 ? -24.122 -12.553 -0.187 1.00 85.75 107 GLY A N 1
ATOM 876 C CA . GLY A 1 107 ? -22.835 -12.882 -0.803 1.00 85.75 107 GLY A CA 1
ATOM 877 C C . GLY A 1 107 ? -21.669 -12.005 -0.344 1.00 85.75 107 GLY A C 1
ATOM 878 O O . GLY A 1 107 ? -20.559 -12.205 -0.831 1.00 85.75 107 GLY A O 1
ATOM 879 N N . MET A 1 108 ? -21.886 -11.073 0.592 1.00 84.12 108 MET A N 1
ATOM 880 C CA . MET A 1 108 ? -20.788 -10.287 1.150 1.00 84.12 108 MET A CA 1
ATOM 881 C C . MET A 1 108 ? -19.906 -11.143 2.074 1.00 84.12 108 MET A C 1
ATOM 883 O O . MET A 1 108 ? -20.427 -11.822 2.967 1.00 84.12 108 MET A O 1
ATOM 887 N N . PRO A 1 109 ? -18.574 -11.121 1.887 1.00 85.06 109 PRO A N 1
ATOM 888 C CA . PRO A 1 109 ? -17.643 -11.790 2.784 1.00 85.06 109 PRO A CA 1
ATOM 889 C C . PRO A 1 109 ? -17.611 -11.091 4.147 1.00 85.06 109 PRO A C 1
ATOM 891 O O . PRO A 1 109 ? -17.756 -9.872 4.241 1.00 85.06 109 PRO A O 1
ATOM 894 N N . LYS A 1 110 ? -17.415 -11.871 5.214 1.00 80.81 110 LYS A N 1
ATOM 895 C CA . LYS A 1 110 ? -17.284 -11.346 6.577 1.00 80.81 110 LYS A CA 1
ATOM 896 C C . LYS A 1 110 ? -15.818 -11.114 6.926 1.00 80.81 110 LYS A C 1
ATOM 898 O O . LYS A 1 110 ? -14.972 -11.876 6.449 1.00 80.81 110 LYS A O 1
ATOM 903 N N . PRO A 1 111 ? -15.520 -10.123 7.780 1.00 77.38 111 PRO A N 1
ATOM 904 C CA . PRO A 1 111 ? -14.168 -9.967 8.251 1.00 77.38 111 PRO A CA 1
ATOM 905 C C . PRO A 1 111 ? -13.756 -11.117 9.186 1.00 77.38 111 PRO A C 1
ATOM 907 O O . PRO A 1 111 ? -14.494 -11.465 10.107 1.00 77.38 111 PRO A O 1
ATOM 910 N N . ASP A 1 112 ? -12.579 -11.688 8.947 1.00 76.38 112 ASP A N 1
ATOM 911 C CA . ASP A 1 112 ? -11.838 -12.543 9.867 1.00 76.38 112 ASP A CA 1
ATOM 912 C C . ASP A 1 112 ? -10.898 -11.670 10.710 1.00 76.38 112 ASP A C 1
ATOM 914 O O . ASP A 1 112 ? -9.879 -11.153 10.245 1.00 76.38 112 ASP A O 1
ATOM 918 N N . THR A 1 113 ? -11.266 -11.500 11.976 1.00 66.12 113 THR A N 1
ATOM 919 C CA . THR A 1 113 ? -10.585 -10.639 12.947 1.00 66.12 113 THR A CA 1
ATOM 920 C C . THR A 1 113 ? -9.184 -11.132 13.321 1.00 66.12 113 THR A C 1
ATOM 922 O O . THR A 1 113 ? -8.387 -10.348 13.835 1.00 66.12 113 THR A O 1
ATOM 925 N N . SER A 1 114 ? -8.862 -12.400 13.052 1.00 67.50 114 SER A N 1
ATOM 926 C CA . SER A 1 114 ? -7.576 -13.030 13.389 1.00 67.50 114 SER A CA 1
ATOM 927 C C . SER A 1 114 ? -6.411 -12.382 12.631 1.00 67.50 114 SER A C 1
ATOM 929 O O . SER A 1 114 ? -5.344 -12.137 13.189 1.00 67.50 114 SER A O 1
ATOM 931 N N . VAL A 1 115 ? -6.654 -12.006 11.372 1.00 62.56 115 VAL A N 1
ATOM 932 C CA . VAL A 1 115 ? -5.674 -11.374 10.474 1.00 62.56 115 VAL A CA 1
ATOM 933 C C . VAL A 1 115 ? -5.255 -9.982 10.970 1.00 62.56 115 VAL A C 1
ATOM 935 O O . VAL A 1 115 ? -4.134 -9.539 10.727 1.00 62.56 115 VAL A O 1
ATOM 938 N N . LEU A 1 116 ? -6.123 -9.290 11.716 1.00 61.06 116 LEU A N 1
ATOM 939 C CA . LEU A 1 116 ? -5.795 -7.988 12.303 1.00 61.06 116 LEU A CA 1
ATOM 940 C C . LEU A 1 116 ? -4.854 -8.086 13.505 1.00 61.06 116 LEU A C 1
ATOM 942 O O . LEU A 1 116 ? -4.091 -7.153 13.755 1.00 61.06 116 LEU A O 1
ATOM 946 N N . GLN A 1 117 ? -4.897 -9.196 14.245 1.00 60.66 117 GLN A N 1
ATOM 947 C CA . GLN A 1 117 ? -4.008 -9.431 15.384 1.00 60.66 117 GLN A CA 1
ATOM 948 C C . GLN A 1 117 ? -2.553 -9.592 14.933 1.00 60.66 117 GLN A C 1
ATOM 950 O O . GLN A 1 117 ? -1.636 -9.161 15.624 1.00 60.66 117 GLN A O 1
ATOM 955 N N . GLU A 1 118 ? -2.327 -10.167 13.753 1.00 58.84 118 GLU A N 1
ATOM 956 C CA . GLU A 1 118 ? -0.990 -10.257 13.162 1.00 58.84 118 GLU A CA 1
ATOM 957 C C . GLU A 1 118 ? -0.454 -8.874 12.756 1.00 58.84 118 GLU A C 1
ATOM 959 O O . GLU A 1 118 ? 0.714 -8.580 12.999 1.00 58.84 118 GLU A O 1
ATOM 964 N N . ILE A 1 119 ? -1.318 -7.995 12.229 1.00 56.16 119 ILE A N 1
ATOM 965 C CA . ILE A 1 119 ? -0.968 -6.615 11.839 1.00 56.16 119 ILE A CA 1
ATOM 966 C C . ILE A 1 119 ? -0.679 -5.738 13.065 1.00 56.16 119 ILE A C 1
ATOM 968 O O . ILE A 1 119 ? 0.267 -4.949 13.054 1.00 56.16 119 ILE A O 1
ATOM 972 N N . SER A 1 120 ? -1.461 -5.871 14.146 1.00 51.62 120 SER A N 1
ATOM 973 C CA . SER A 1 120 ? -1.235 -5.081 15.365 1.00 51.62 120 SER A CA 1
ATOM 974 C C . SER A 1 120 ? 0.076 -5.444 16.064 1.00 51.62 120 SER A C 1
ATOM 976 O O . SER A 1 120 ? 0.565 -4.670 16.878 1.00 51.62 120 SER A O 1
ATOM 978 N N . ASN A 1 121 ? 0.642 -6.616 15.774 1.00 54.03 121 ASN A N 1
ATOM 979 C CA . ASN A 1 121 ? 1.834 -7.126 16.443 1.00 54.03 121 ASN A CA 1
ATOM 980 C C . ASN A 1 121 ? 3.153 -6.780 15.733 1.00 54.03 121 ASN A C 1
ATOM 982 O O . ASN A 1 121 ? 4.208 -6.922 16.351 1.00 54.03 121 ASN A O 1
ATOM 986 N N . THR A 1 122 ? 3.127 -6.319 14.480 1.00 57.84 122 THR A N 1
ATOM 987 C CA . THR A 1 122 ? 4.329 -5.908 13.732 1.00 57.84 122 THR A CA 1
ATOM 988 C C . THR A 1 122 ? 4.527 -4.398 13.761 1.00 57.84 122 THR A C 1
ATOM 990 O O . THR A 1 122 ? 5.533 -3.935 14.286 1.00 57.84 122 THR A O 1
ATOM 993 N N . VAL A 1 123 ? 3.539 -3.624 13.308 1.00 54.41 123 VAL A N 1
ATOM 994 C CA . VAL A 1 123 ? 3.686 -2.166 13.143 1.00 54.41 123 VAL A CA 1
ATOM 995 C C . VAL A 1 123 ? 3.800 -1.451 14.492 1.00 54.41 123 VAL A C 1
ATOM 997 O O . VAL A 1 123 ? 4.742 -0.705 14.716 1.00 54.41 123 VAL A O 1
ATOM 1000 N N . LEU A 1 124 ? 2.917 -1.745 15.456 1.00 50.84 124 LEU A N 1
ATOM 1001 C CA . LEU A 1 124 ? 3.004 -1.138 16.795 1.00 50.84 124 LEU A CA 1
ATOM 1002 C C . LEU A 1 124 ? 4.263 -1.568 17.551 1.00 50.84 124 LEU A C 1
ATOM 1004 O O . LEU A 1 124 ? 4.755 -0.818 18.384 1.00 50.84 124 LEU A O 1
ATOM 1008 N N . ARG A 1 125 ? 4.793 -2.767 17.289 1.00 49.00 125 ARG A N 1
ATOM 1009 C CA . ARG A 1 125 ? 5.997 -3.262 17.966 1.00 49.00 125 ARG A CA 1
ATOM 1010 C C . ARG A 1 125 ? 7.266 -2.627 17.406 1.00 49.00 125 ARG A C 1
ATOM 1012 O O . ARG A 1 125 ? 8.211 -2.437 18.160 1.00 49.00 125 ARG A O 1
ATOM 1019 N N . GLU A 1 126 ? 7.286 -2.306 16.117 1.00 54.16 126 GLU A N 1
ATOM 1020 C CA . GLU A 1 126 ? 8.365 -1.551 15.474 1.00 54.16 126 GLU A CA 1
ATOM 1021 C C . GLU A 1 126 ? 8.335 -0.072 15.895 1.00 54.16 126 GLU A C 1
ATOM 1023 O O . GLU A 1 126 ? 9.378 0.466 16.255 1.00 54.16 126 GLU A O 1
ATOM 1028 N N . GLU A 1 127 ? 7.147 0.534 15.997 1.00 54.09 127 GLU A N 1
ATOM 1029 C CA . GLU A 1 12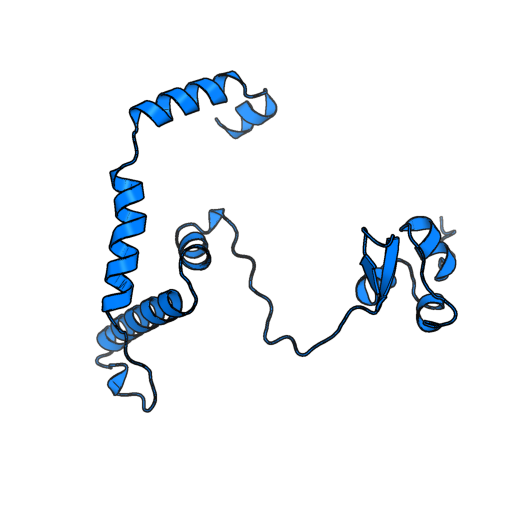7 ? 6.959 1.901 16.516 1.00 54.09 127 GLU A CA 1
ATOM 1030 C C . GLU A 1 127 ? 7.268 2.018 18.029 1.00 54.09 127 GLU A C 1
ATOM 1032 O O . GLU A 1 127 ? 7.842 3.008 18.476 1.00 54.09 127 GLU A O 1
ATOM 1037 N N . LEU A 1 128 ? 6.943 1.001 18.845 1.00 51.41 128 LEU A N 1
ATOM 1038 C CA . LEU A 1 128 ? 7.220 0.987 20.297 1.00 51.41 128 LEU A CA 1
ATOM 1039 C C . LEU A 1 128 ? 8.648 0.552 20.664 1.00 51.41 128 LEU A C 1
ATOM 1041 O O . LEU A 1 128 ? 9.060 0.733 21.809 1.00 51.41 128 LEU A O 1
ATOM 1045 N N . ASN A 1 129 ? 9.395 -0.038 19.729 1.00 58.09 129 ASN A N 1
ATOM 1046 C CA . ASN A 1 129 ? 10.797 -0.432 19.918 1.00 58.09 129 ASN A CA 1
ATOM 1047 C C . ASN A 1 129 ? 11.764 0.549 19.230 1.00 58.09 129 ASN A C 1
ATOM 1049 O O . ASN A 1 129 ? 12.935 0.228 19.015 1.00 58.09 129 ASN A O 1
ATOM 1053 N N . TYR A 1 130 ? 11.261 1.729 18.861 1.00 52.59 130 TYR A N 1
ATOM 1054 C CA . TYR A 1 130 ? 12.044 2.808 18.284 1.00 52.59 130 TYR A CA 1
ATOM 1055 C C . TYR A 1 130 ? 13.018 3.364 19.327 1.00 52.59 130 TYR A C 1
ATOM 1057 O O . TYR A 1 130 ? 12.618 3.989 20.312 1.00 52.59 130 TYR A O 1
ATOM 1065 N N . ASP A 1 131 ? 14.314 3.137 19.124 1.00 73.56 131 A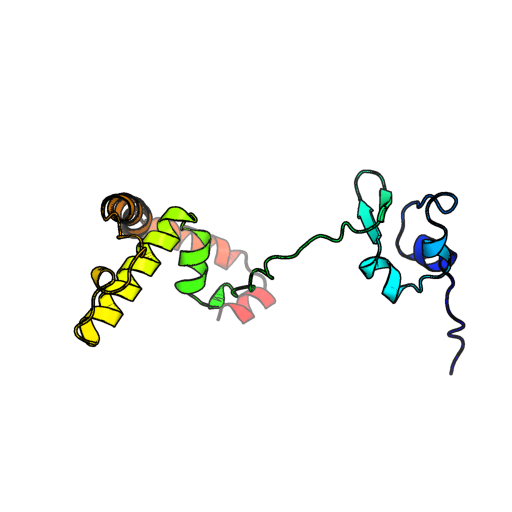SP A N 1
ATOM 1066 C CA . ASP A 1 131 ? 15.351 3.708 19.979 1.00 73.56 131 ASP A CA 1
ATOM 1067 C C . ASP A 1 131 ? 15.599 5.166 19.571 1.00 73.56 131 ASP A C 1
ATOM 1069 O O . ASP A 1 131 ? 16.393 5.475 18.678 1.00 73.56 131 ASP A O 1
ATOM 1073 N N . THR A 1 132 ? 14.901 6.079 20.248 1.00 74.81 132 THR A N 1
ATOM 1074 C CA . THR A 1 132 ? 14.993 7.522 19.997 1.00 74.81 132 THR A CA 1
ATOM 1075 C C . THR A 1 132 ? 16.402 8.076 20.207 1.00 74.81 132 THR A C 1
ATOM 1077 O O . THR A 1 132 ? 16.754 9.079 19.591 1.00 74.81 132 THR A O 1
ATOM 1080 N N . ALA A 1 133 ? 17.215 7.457 21.071 1.00 79.06 133 ALA A N 1
ATOM 1081 C CA . ALA A 1 133 ? 18.580 7.907 21.331 1.00 79.06 133 ALA A CA 1
ATOM 1082 C C . ALA A 1 133 ? 19.523 7.492 20.197 1.00 79.06 133 ALA A C 1
ATOM 1084 O O . ALA A 1 133 ? 20.359 8.287 19.762 1.00 79.06 133 ALA A O 1
ATOM 1085 N N . LYS A 1 134 ? 19.359 6.268 19.687 1.00 82.62 134 LYS A N 1
ATOM 1086 C CA . LYS A 1 134 ? 20.099 5.785 18.521 1.00 82.62 134 LYS A CA 1
ATOM 1087 C C . LYS A 1 134 ? 19.787 6.623 17.280 1.00 82.62 134 LYS A C 1
ATOM 1089 O O . LYS A 1 134 ? 20.717 7.061 16.604 1.00 82.62 134 LYS A O 1
ATOM 1094 N N . GLU A 1 135 ? 18.510 6.894 17.020 1.00 76.88 135 GLU A N 1
ATOM 1095 C CA . GLU A 1 135 ? 18.108 7.667 15.843 1.00 76.88 135 GLU A CA 1
ATOM 1096 C C . GLU A 1 135 ? 18.604 9.116 15.910 1.00 76.88 135 GLU A C 1
ATOM 1098 O O . GLU A 1 135 ? 19.072 9.654 14.911 1.00 76.88 135 GLU A O 1
ATOM 1103 N N . ALA A 1 136 ? 18.571 9.745 17.090 1.00 80.31 136 ALA A N 1
ATOM 1104 C CA . ALA A 1 136 ? 19.112 11.091 17.267 1.00 80.31 136 ALA A CA 1
ATOM 1105 C C . ALA A 1 136 ? 20.612 11.155 16.918 1.00 80.31 136 ALA A C 1
ATOM 1107 O O . ALA A 1 136 ? 21.058 12.100 16.268 1.00 80.31 136 ALA A O 1
ATOM 1108 N N . GLY A 1 137 ? 21.381 10.126 17.289 1.00 85.19 137 GLY A N 1
ATOM 1109 C CA . GLY A 1 137 ? 22.798 10.031 16.933 1.00 85.19 137 GLY A CA 1
ATOM 1110 C C . GLY A 1 137 ? 23.040 9.788 15.439 1.00 85.19 137 GLY A C 1
ATOM 1111 O O . GLY A 1 137 ? 23.967 10.356 14.858 1.00 85.19 137 GLY A O 1
ATOM 1112 N N . GLU A 1 138 ? 22.215 8.961 14.791 1.00 81.31 138 GLU A N 1
ATOM 1113 C CA . GLU A 1 138 ? 22.292 8.732 13.341 1.00 81.31 138 GLU A CA 1
ATOM 1114 C C . GLU A 1 138 ? 21.887 9.980 12.547 1.00 81.31 138 GLU A C 1
ATOM 1116 O O . GLU A 1 138 ? 22.570 10.350 11.586 1.00 81.31 138 GLU A O 1
ATOM 1121 N N . HIS A 1 139 ? 20.844 10.678 13.000 1.00 84.56 139 HIS A N 1
ATOM 1122 C CA . HIS A 1 139 ? 20.390 11.948 12.446 1.00 84.56 139 HIS A CA 1
ATOM 1123 C C . HIS A 1 139 ? 21.484 13.012 12.499 1.00 84.56 139 HIS A C 1
ATOM 1125 O O . HIS A 1 139 ? 21.798 13.599 11.465 1.00 84.56 139 HIS A O 1
ATOM 1131 N N . GLU A 1 140 ? 22.126 13.208 13.653 1.00 86.31 140 GLU A N 1
ATOM 1132 C CA . GLU A 1 140 ? 23.219 14.173 13.803 1.00 86.31 140 GLU A CA 1
ATOM 1133 C C . GLU A 1 140 ? 24.370 13.852 12.841 1.00 86.31 140 GLU A C 1
ATOM 1135 O O . GLU A 1 140 ? 24.875 14.722 12.125 1.00 86.31 140 GLU A O 1
ATOM 1140 N N . LYS A 1 141 ? 24.733 12.571 12.736 1.00 85.06 141 LYS A N 1
ATOM 1141 C CA . LYS A 1 141 ? 25.796 12.118 11.840 1.00 85.06 141 LYS A CA 1
ATOM 1142 C C . LYS A 1 141 ? 25.468 12.409 10.375 1.00 85.06 141 LYS A C 1
ATOM 1144 O O . LYS A 1 141 ? 26.313 12.945 9.662 1.00 85.06 141 LYS A O 1
ATOM 1149 N N . ILE A 1 142 ? 24.250 12.120 9.925 1.00 80.00 142 ILE A N 1
ATOM 1150 C CA . ILE A 1 142 ? 23.818 12.377 8.543 1.00 80.00 142 ILE A CA 1
ATOM 1151 C C . ILE A 1 142 ? 23.694 13.883 8.285 1.00 80.00 142 ILE A C 1
ATOM 1153 O O . ILE A 1 142 ? 24.156 14.370 7.252 1.00 80.00 142 ILE A O 1
ATOM 1157 N N . PHE A 1 143 ? 23.172 14.643 9.245 1.00 80.75 143 PHE A N 1
ATOM 1158 C CA . PHE A 1 143 ? 23.023 16.094 9.157 1.00 80.75 143 PHE A CA 1
ATOM 1159 C C . PHE A 1 143 ? 24.367 16.818 8.984 1.00 80.75 143 PHE A C 1
ATOM 1161 O O . PHE A 1 143 ? 24.469 17.808 8.250 1.00 80.75 143 PHE A O 1
ATOM 1168 N N . THR A 1 144 ? 25.431 16.299 9.603 1.00 82.31 144 THR A N 1
ATOM 1169 C CA . THR A 1 144 ? 26.790 16.833 9.404 1.00 82.31 144 THR A CA 1
ATOM 1170 C C . THR A 1 144 ? 27.338 16.570 7.998 1.00 82.31 144 THR A C 1
ATOM 1172 O O . THR A 1 144 ? 28.205 17.309 7.541 1.00 82.31 144 THR A O 1
ATOM 1175 N N . THR A 1 145 ? 26.809 15.572 7.282 1.00 86.12 145 THR A N 1
ATOM 1176 C CA . THR A 1 145 ? 27.247 15.206 5.922 1.00 86.12 145 THR A CA 1
ATOM 1177 C C . THR A 1 145 ? 26.440 15.860 4.793 1.00 86.12 145 THR A C 1
ATOM 1179 O O . THR A 1 145 ? 26.783 15.678 3.626 1.00 86.12 145 THR A O 1
ATOM 1182 N N . MET A 1 146 ? 25.389 16.627 5.108 1.00 85.12 146 MET A N 1
ATOM 1183 C CA . MET A 1 146 ? 24.526 17.264 4.101 1.00 85.12 146 MET A CA 1
ATOM 1184 C C . MET A 1 146 ? 25.183 18.484 3.445 1.00 85.12 146 MET A C 1
ATOM 1186 O O . MET A 1 146 ? 25.772 19.327 4.130 1.00 85.12 146 MET A O 1
ATOM 1190 N N . ASN A 1 147 ? 25.016 18.593 2.122 1.00 85.25 147 ASN A N 1
ATOM 1191 C CA . ASN A 1 1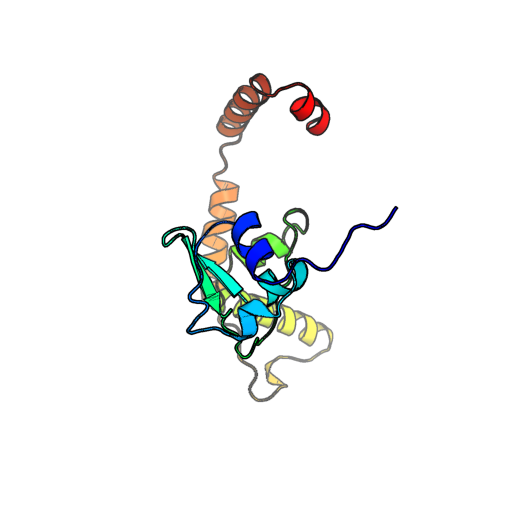47 ? 25.440 19.753 1.332 1.00 85.25 147 ASN A CA 1
ATOM 1192 C C . ASN A 1 147 ? 24.446 20.927 1.444 1.00 85.25 147 ASN A C 1
ATOM 1194 O O . ASN A 1 147 ? 23.364 20.785 2.016 1.00 85.25 147 ASN A O 1
ATOM 1198 N N . ASP A 1 148 ? 24.816 22.091 0.911 1.00 79.06 148 ASP A N 1
ATOM 1199 C CA . ASP A 1 148 ? 24.056 23.334 1.098 1.00 79.06 148 ASP A CA 1
ATOM 1200 C C . ASP A 1 148 ? 22.644 23.284 0.490 1.00 79.06 148 ASP A C 1
ATOM 1202 O O . ASP A 1 148 ? 21.691 23.757 1.112 1.00 79.06 148 ASP A O 1
ATOM 1206 N N . ASP A 1 149 ? 22.477 22.624 -0.660 1.00 78.75 149 ASP A N 1
ATOM 1207 C CA . ASP A 1 149 ? 21.166 22.436 -1.298 1.00 78.75 149 ASP A CA 1
ATOM 1208 C C . ASP A 1 149 ? 20.261 21.525 -0.455 1.00 78.75 149 ASP A C 1
ATOM 1210 O O . ASP A 1 149 ? 19.076 21.793 -0.262 1.00 78.75 149 ASP A O 1
ATOM 1214 N N . GLN A 1 150 ? 20.826 20.451 0.101 1.00 76.38 150 GLN A N 1
ATOM 1215 C CA . GLN A 1 150 ? 20.112 19.537 0.990 1.00 76.38 150 GLN A CA 1
ATOM 1216 C C . GLN A 1 150 ? 19.750 20.219 2.313 1.00 76.38 150 GLN A C 1
ATOM 1218 O O . GLN A 1 150 ? 18.648 20.022 2.824 1.00 76.38 150 GLN A O 1
ATOM 1223 N N . ARG A 1 151 ? 20.652 21.047 2.854 1.00 79.06 151 ARG A N 1
ATOM 1224 C CA . ARG A 1 151 ? 20.440 21.813 4.089 1.00 79.06 151 ARG A CA 1
ATOM 1225 C C . ARG A 1 151 ? 19.334 22.855 3.915 1.00 79.06 151 ARG A C 1
ATOM 1227 O O . ARG A 1 151 ? 18.515 23.001 4.813 1.00 79.06 151 ARG A O 1
ATOM 1234 N N . SER A 1 152 ? 19.273 23.499 2.749 1.00 77.19 152 SER A N 1
ATOM 1235 C CA . SER A 1 152 ? 18.219 24.452 2.377 1.00 77.19 152 SER A CA 1
ATOM 1236 C C . SER A 1 152 ? 16.824 23.829 2.284 1.00 77.19 152 SER A C 1
ATOM 1238 O O . SER A 1 152 ? 15.846 24.553 2.435 1.00 77.19 152 SER A O 1
ATOM 1240 N N . ILE A 1 153 ? 16.712 22.535 1.971 1.00 76.12 153 ILE A N 1
ATOM 1241 C CA . ILE A 1 153 ? 15.421 21.824 1.902 1.00 76.12 153 ILE A CA 1
ATOM 1242 C C . ILE A 1 153 ? 15.016 21.285 3.283 1.00 76.12 153 ILE A C 1
ATOM 1244 O O . ILE A 1 153 ? 13.836 21.064 3.541 1.00 76.12 153 ILE A O 1
ATOM 1248 N N . TYR A 1 154 ? 15.997 21.045 4.155 1.00 73.75 154 TYR A N 1
ATOM 1249 C CA . TYR A 1 154 ? 15.796 20.437 5.468 1.00 73.75 154 TYR A CA 1
ATOM 1250 C C . TYR A 1 154 ? 15.330 21.429 6.551 1.00 73.75 154 TYR A C 1
ATOM 1252 O O . TYR A 1 154 ? 14.702 21.005 7.519 1.00 73.75 154 TYR A O 1
ATOM 1260 N N . SER A 1 155 ? 15.654 22.721 6.408 1.00 53.47 155 SER A N 1
ATOM 1261 C CA . SER A 1 155 ? 15.242 23.814 7.311 1.00 53.47 155 SER A CA 1
ATOM 1262 C C . SER A 1 155 ? 13.891 24.411 6.938 1.00 53.47 155 SER A C 1
ATOM 1264 O O . SER A 1 155 ? 13.099 24.683 7.8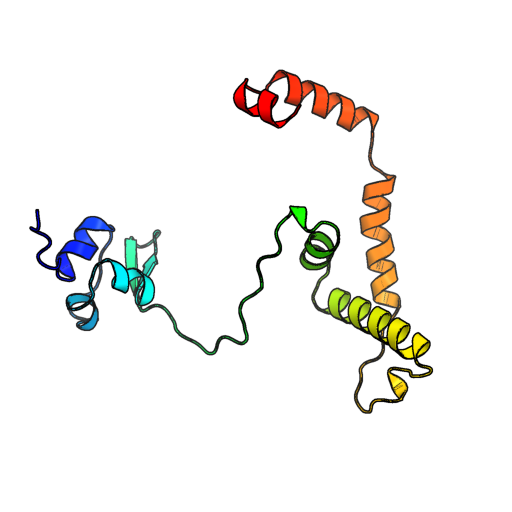64 1.00 53.47 155 SER A O 1
#

pLDDT: mean 70.7, std 14.32, range [30.25, 92.31]

Secondary structure (DSSP, 8-state):
--------HHHHHHHH-SB--TTT-GGGGT--TTTHHHHEEEETTTTEEEE--------------GGGTHHHHHHHHS-HHHHHHHHHHHHHHHHHTTT--GGGSTTPPPP-THHHHHHHHHHHHHHHT--HHHHHHHHHHHHHT--HHHHHHH-

Sequence (155 aa):
MLQIRVANGMLAFTSMGGQIDHTKYEEARELTYIQFPSRFVYHSGEKTWTPRKQGTAIGRIIYAHPASGDRYYLRILLNDAQLQQYTLIEIERLLKENDKSLTDFRGMPKPDTSVLQEISNTVLREELNYDTAKEAGEHEKIFTTMNDDQRSIYS

Foldseek 3Di:
DDPPPFDFLVVLDVVVWADEDCVVCVVSRRDGNVCQVVFWDADPVRSYIDGDDDDDDPDDPPDDDPVVPPVVCCVVVDDPLRNLLVVQVVVQVVQVVVVHGLVVDPPRDHHDCVSVVVVCCPPVVCVVPDPPVVVVVVVVVVLVVDDPVRVVVVD

Radius of gyration: 26.62 Å; chains: 1; bounding box: 56×40×64 Å

Organism: Brassica napus (NCBI:txid3708)